Protein AF-A0A1I3VKT0-F1 (afdb_monomer)

pLDDT: mean 90.53, std 12.26, range [38.69, 98.75]

Solvent-accessible surface area (backbone atoms only — not comparable to full-atom values): 8113 Å² total; per-residue (Å²): 111,70,65,60,54,49,53,54,47,47,72,74,35,85,85,67,86,79,84,91,83,82,75,93,74,77,63,53,74,54,73,80,53,75,91,75,41,94,74,45,78,28,79,50,47,39,84,78,35,38,62,51,42,68,70,36,40,53,25,60,45,63,32,63,32,33,37,39,27,46,59,85,50,22,75,85,63,75,28,48,66,68,56,29,49,55,29,39,45,69,52,26,58,91,48,52,66,45,67,21,28,73,90,83,48,42,50,47,65,60,54,52,51,51,53,28,64,78,67,72,48,83,90,78,60,92,88,70,86,71,79,90,125

Organism: NCBI:txid930118

InterPro domains:
  IPR003495 CobW/HypB/UreG, nucleotide-binding domain [PF02492] (4-98)
  IPR004400 Urease accessory protein UreG [PTHR31715] (1-117)
  IPR027417 P-loop containing nucleoside triphosphate hydrolase [G3DSA:3.40.50.300] (1-122)
  IPR027417 P-loop containing nucleoside triphosphate hydrolase [SSF52540] (6-119)

Secondary structure (DSSP, 8-state):
-HHHHHHHHHHH-TT------------TT----TTT-SS-EEEEEGGG-TTHHHH--HHHHH-SEEEEE-GGGTTTTT--HHHHHHHHHHHHTTS-EEE-BTTTTBTHHHHHHHHHHHHTPPP--TT------

Sequence (133 aa):
MNLAAIDDLQRRHPDLELMLVESGGDNLSATFSLELSDLTLYVIDVSAGDKIPRKGGPGITKSDLLIINKIDIAEQVHASLDVMERDSKKMRGERPFVFTNLYDGVGLETIISFILERRMLPERRPGKVAESA

Nearest PDB structures (foldseek):
  4hi0-assembly1_F  TM=9.734E-01  e=1.317E-13  Helicobacter pylori 26695
  5xkt-assembly1_B  TM=9.843E-01  e=6.271E-13  Klebsiella pneumoniae subsp. rhinoscleromatis SB3432
  2wsm-assembly1_B  TM=9.061E-01  e=2.039E-05  Archaeoglobus fulgidus DSM 4304
  2wsm-assembly1_A  TM=8.276E-01  e=4.169E-05  Archaeoglobus fulgidus DSM 4304
  4lps-assembly2_B  TM=8.547E-01  e=1.309E-03  Helicobacter pylori 26695

Mean predicted aligned error: 5.45 Å

Foldseek 3Di:
DLVVVVVVVCVVCVPDQDDDDDDPDDDLQDDDDVVRDPAFEAEDECLVAQCRLQVHHCSLAPHLEYEYEDPVCNVVNVHDPVSNVVSSCVRHVPRYYDYYHVVVCRCVVVVVVSVCVVSVNDDDDPPPPPDPD

Radius of gyration: 16.83 Å; Cα contacts (8 Å, |Δi|>4): 150; chains: 1; bounding box: 39×29×51 Å

Structure (mmCIF, N/CA/C/O backbone):
data_AF-A0A1I3VKT0-F1
#
_entry.id   AF-A0A1I3VKT0-F1
#
loop_
_atom_site.group_PDB
_atom_site.id
_atom_site.type_symbol
_atom_site.label_atom_id
_atom_site.label_alt_id
_atom_site.label_comp_id
_atom_site.label_asym_id
_atom_site.label_entity_id
_atom_site.label_seq_id
_atom_site.pdbx_PDB_ins_code
_atom_site.Cartn_x
_atom_site.Cartn_y
_atom_site.Cartn_z
_atom_site.occupancy
_atom_site.B_iso_or_equiv
_atom_site.auth_seq_id
_atom_site.auth_comp_id
_atom_site.auth_asym_id
_atom_site.auth_atom_id
_atom_site.pdbx_PDB_model_num
ATOM 1 N N . MET A 1 1 ? -24.921 6.649 2.179 1.00 72.12 1 MET A N 1
ATOM 2 C CA . MET A 1 1 ? -24.923 5.212 1.823 1.00 72.12 1 MET A CA 1
ATOM 3 C C . MET A 1 1 ? -23.789 4.477 2.530 1.00 72.12 1 MET A C 1
ATOM 5 O O . MET A 1 1 ? -24.101 3.660 3.377 1.00 72.12 1 MET A O 1
ATOM 9 N N . ASN A 1 2 ? -22.515 4.826 2.295 1.00 83.00 2 ASN A N 1
ATOM 10 C CA . ASN A 1 2 ? -21.382 4.176 2.982 1.00 83.00 2 ASN A CA 1
ATOM 11 C C . ASN A 1 2 ? -21.393 4.393 4.504 1.00 83.00 2 ASN A C 1
ATOM 13 O O . ASN A 1 2 ? -21.282 3.428 5.244 1.00 83.00 2 ASN A O 1
ATOM 17 N N . LEU A 1 3 ? -21.620 5.628 4.967 1.00 86.62 3 LEU A N 1
ATOM 18 C CA . LEU A 1 3 ? -21.675 5.938 6.405 1.00 86.62 3 LEU A CA 1
ATOM 19 C C . LEU A 1 3 ? -22.767 5.148 7.144 1.00 86.62 3 LEU A C 1
ATOM 21 O O . LEU A 1 3 ? -22.509 4.611 8.206 1.00 86.62 3 LEU A O 1
ATOM 25 N N . ALA A 1 4 ? -23.942 4.965 6.534 1.00 90.62 4 ALA A N 1
ATOM 26 C CA . ALA A 1 4 ? -25.007 4.158 7.137 1.00 90.62 4 ALA A CA 1
ATOM 27 C C . ALA A 1 4 ? -24.600 2.680 7.306 1.00 90.62 4 ALA A C 1
ATOM 29 O O . ALA A 1 4 ? -24.909 2.063 8.320 1.00 90.62 4 ALA A O 1
ATOM 30 N N . ALA A 1 5 ? -23.871 2.115 6.337 1.00 90.31 5 ALA A N 1
ATOM 31 C CA . ALA A 1 5 ? -23.356 0.751 6.447 1.00 90.31 5 ALA A CA 1
ATOM 32 C C . ALA A 1 5 ? -22.256 0.626 7.518 1.00 90.31 5 ALA A C 1
ATOM 34 O O . ALA A 1 5 ? -22.175 -0.398 8.198 1.00 90.31 5 ALA A O 1
ATOM 35 N N . ILE A 1 6 ? -21.434 1.669 7.676 1.00 91.44 6 ILE A N 1
ATOM 36 C CA . ILE A 1 6 ? -20.421 1.767 8.734 1.00 91.44 6 ILE A CA 1
ATOM 37 C C . ILE A 1 6 ? -21.096 1.833 10.105 1.00 91.44 6 ILE A C 1
ATOM 39 O O . ILE A 1 6 ? -20.755 1.026 10.968 1.00 91.44 6 ILE A O 1
ATOM 43 N N . ASP A 1 7 ? -22.096 2.699 10.280 1.00 92.75 7 ASP A N 1
ATOM 44 C CA . ASP A 1 7 ? -22.866 2.820 11.525 1.00 92.75 7 ASP A CA 1
ATOM 45 C C . ASP A 1 7 ? -23.523 1.483 11.904 1.00 92.75 7 ASP A C 1
ATOM 47 O O . ASP A 1 7 ? -23.484 1.043 13.056 1.00 92.75 7 ASP A O 1
ATOM 51 N N . ASP A 1 8 ? -24.084 0.777 10.919 1.00 94.69 8 ASP A N 1
ATOM 52 C CA . ASP A 1 8 ? -24.670 -0.544 11.129 1.00 94.69 8 ASP A CA 1
ATOM 53 C C . ASP A 1 8 ? -23.637 -1.605 11.520 1.00 94.69 8 ASP A C 1
ATOM 55 O O . ASP A 1 8 ? -23.956 -2.510 12.295 1.00 94.69 8 ASP A O 1
ATOM 59 N N . LEU A 1 9 ? -22.413 -1.545 10.986 1.00 93.88 9 LEU A N 1
ATOM 60 C CA . LEU A 1 9 ? -21.317 -2.430 11.392 1.00 93.88 9 LEU A CA 1
ATOM 61 C C . LEU A 1 9 ? -20.844 -2.111 12.811 1.00 93.88 9 LEU A C 1
ATOM 63 O O . LEU A 1 9 ? -20.704 -3.033 13.611 1.00 93.88 9 LEU A O 1
ATOM 67 N N . GLN A 1 10 ? -20.666 -0.833 13.142 1.00 94.31 10 GLN A N 1
ATOM 68 C CA . GLN A 1 10 ? -20.272 -0.394 14.482 1.00 94.31 10 GLN A CA 1
ATOM 69 C C . GLN A 1 10 ? -21.295 -0.832 15.533 1.00 94.31 10 GLN A C 1
ATOM 71 O O . GLN A 1 10 ? -20.936 -1.399 16.561 1.00 94.31 10 GLN A O 1
ATOM 76 N N . ARG A 1 11 ? -22.592 -0.675 15.247 1.00 95.69 11 ARG A N 1
ATOM 77 C CA . ARG A 1 11 ? -23.663 -1.123 16.148 1.00 95.69 11 ARG A CA 1
ATOM 78 C C . ARG A 1 11 ? -23.693 -2.642 16.342 1.00 95.69 11 ARG A C 1
ATOM 80 O O . ARG A 1 11 ? -24.063 -3.111 17.415 1.00 95.69 11 ARG A O 1
ATOM 87 N N . ARG A 1 12 ? -23.339 -3.418 15.312 1.00 96.88 12 ARG A N 1
ATOM 88 C CA . ARG A 1 12 ? -23.284 -4.891 15.381 1.00 96.88 12 ARG A CA 1
ATOM 89 C C . ARG A 1 12 ? -22.041 -5.421 16.091 1.00 96.88 12 ARG A C 1
ATOM 91 O O . ARG A 1 12 ? -22.077 -6.549 16.575 1.00 96.88 12 ARG A O 1
ATOM 98 N N . HIS A 1 13 ? -20.971 -4.634 16.147 1.00 96.00 13 HIS A N 1
ATOM 99 C CA . HIS A 1 13 ? -19.683 -5.029 16.708 1.00 96.00 13 HIS A CA 1
ATOM 100 C C . HIS A 1 13 ? -19.186 -3.946 17.683 1.00 96.00 13 HIS A C 1
ATOM 102 O O . HIS A 1 13 ? -18.387 -3.101 17.287 1.00 96.00 13 HIS A O 1
ATOM 108 N N . PRO A 1 14 ? -19.645 -3.958 18.952 1.00 93.81 14 PRO A N 1
ATOM 109 C CA . PRO A 1 14 ? -19.297 -2.925 19.934 1.00 93.81 14 PRO A CA 1
ATOM 110 C C . PRO A 1 14 ? -17.791 -2.785 20.202 1.00 93.81 14 PRO A C 1
ATOM 112 O O . PRO A 1 14 ? -17.329 -1.688 20.495 1.00 93.81 14 PRO A O 1
ATOM 115 N N . ASP A 1 15 ? -17.033 -3.874 20.049 1.00 93.31 15 ASP A N 1
ATOM 116 C CA . ASP A 1 15 ? -15.580 -3.923 20.262 1.00 93.31 15 ASP A CA 1
ATOM 117 C C . ASP A 1 15 ? -14.778 -3.738 18.954 1.00 93.31 15 ASP A C 1
ATOM 119 O O . ASP A 1 15 ? -13.637 -4.185 18.842 1.00 93.31 15 ASP A O 1
ATOM 123 N N . LEU A 1 16 ? -15.380 -3.1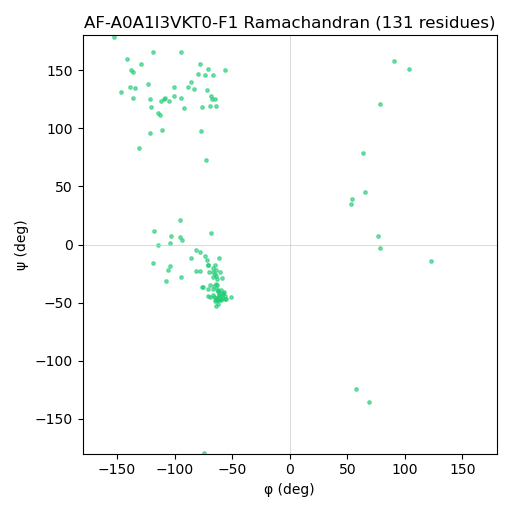51 17.913 1.00 93.50 16 LEU A N 1
ATOM 124 C CA . LEU A 1 16 ? -14.724 -2.950 16.619 1.00 93.50 16 LEU A CA 1
ATOM 125 C C . LEU A 1 16 ? -13.600 -1.907 16.712 1.00 93.50 16 LEU A C 1
ATOM 127 O O . LEU A 1 16 ? -13.850 -0.733 16.967 1.00 93.50 16 LEU A O 1
ATOM 131 N N . GLU A 1 17 ? -12.371 -2.322 16.403 1.00 91.75 17 GLU A N 1
ATOM 132 C CA . GLU A 1 17 ? -11.186 -1.446 16.436 1.00 91.75 17 GLU A CA 1
ATOM 133 C C . GLU A 1 17 ? -10.673 -1.039 15.048 1.00 91.75 17 GLU A C 1
ATOM 135 O O . GLU A 1 17 ? -9.960 -0.048 14.906 1.00 91.75 17 GLU A O 1
ATOM 140 N N . LEU A 1 18 ? -11.011 -1.813 14.013 1.00 92.69 18 LEU A N 1
ATOM 141 C CA . LEU A 1 18 ? -10.577 -1.575 12.640 1.00 92.69 18 LEU A CA 1
ATOM 142 C C . LEU A 1 18 ? -11.665 -2.009 11.662 1.00 92.69 18 LEU A C 1
ATOM 144 O O . LEU A 1 18 ? -12.152 -3.136 11.718 1.00 92.69 18 LEU A O 1
ATOM 148 N N . MET A 1 19 ? -11.984 -1.131 10.715 1.00 92.94 19 MET A N 1
ATOM 149 C CA . MET A 1 19 ? -12.842 -1.438 9.578 1.00 92.94 19 MET A CA 1
ATOM 150 C C . MET A 1 19 ? -12.072 -1.185 8.287 1.00 92.94 19 MET A C 1
ATOM 152 O O . MET A 1 19 ? -11.545 -0.094 8.076 1.00 92.94 19 MET A O 1
ATOM 156 N N . LEU A 1 20 ? -12.006 -2.194 7.421 1.00 93.56 20 LEU A N 1
ATOM 157 C CA . LEU A 1 20 ? -11.426 -2.052 6.090 1.00 93.56 20 LEU A CA 1
ATOM 158 C C . LEU A 1 20 ? -12.543 -1.746 5.095 1.00 93.56 20 LEU A C 1
ATOM 160 O O . LEU A 1 20 ? -13.524 -2.483 5.012 1.00 93.56 20 LEU A O 1
ATOM 164 N N . VAL A 1 21 ? -12.378 -0.658 4.347 1.00 92.19 21 VAL A N 1
ATOM 165 C CA . VAL A 1 21 ? -13.297 -0.255 3.282 1.00 92.19 21 VAL A CA 1
ATOM 166 C C . VAL A 1 21 ? -12.554 -0.359 1.959 1.00 92.19 21 VAL A C 1
ATOM 168 O O . VAL A 1 21 ? -11.609 0.387 1.705 1.00 92.19 21 VAL A O 1
ATOM 171 N N . GLU A 1 22 ? -12.978 -1.292 1.118 1.00 91.81 22 GLU A N 1
ATOM 172 C CA . GLU A 1 22 ? -12.441 -1.453 -0.230 1.00 91.81 22 GLU A CA 1
ATOM 173 C C . GLU A 1 22 ? -13.221 -0.566 -1.209 1.00 91.81 22 GLU A C 1
ATOM 175 O O . GLU A 1 22 ? -14.451 -0.491 -1.158 1.00 91.81 22 GLU A O 1
ATOM 180 N N . SER A 1 23 ? -12.516 0.134 -2.101 1.00 88.25 23 SER A N 1
ATOM 181 C CA . SER A 1 23 ? -13.172 0.834 -3.207 1.00 88.25 23 SER A CA 1
ATOM 182 C C . SER A 1 23 ? -13.551 -0.171 -4.297 1.00 88.25 23 SER A C 1
ATOM 184 O O . SER A 1 23 ? -12.912 -1.204 -4.446 1.00 88.25 23 SER A O 1
ATOM 186 N N . GLY A 1 24 ? -14.555 0.133 -5.122 1.00 84.31 24 GLY A N 1
ATOM 187 C CA . GLY A 1 24 ? -14.982 -0.764 -6.209 1.00 84.31 24 GLY A CA 1
ATOM 188 C C . GLY A 1 24 ? -13.982 -0.935 -7.366 1.00 84.31 24 GLY A C 1
ATOM 189 O O . GLY A 1 24 ? -14.357 -1.483 -8.398 1.00 84.31 24 GLY A O 1
ATOM 190 N N . GLY A 1 25 ? -12.745 -0.445 -7.222 1.00 75.12 25 GLY A N 1
ATOM 191 C CA . GLY A 1 25 ? -11.768 -0.305 -8.299 1.00 75.12 25 GLY A CA 1
ATOM 192 C C . GLY A 1 25 ? -12.063 0.920 -9.168 1.00 75.12 25 GLY A C 1
ATOM 193 O O . GLY A 1 25 ? -13.140 1.052 -9.740 1.00 75.12 25 GLY A O 1
ATOM 194 N N . ASP A 1 26 ? -11.109 1.844 -9.259 1.00 68.69 26 ASP A N 1
ATOM 195 C CA . ASP A 1 26 ? -11.248 3.065 -10.055 1.00 68.69 26 ASP A CA 1
ATOM 196 C C . ASP A 1 26 ? -9.858 3.548 -10.514 1.00 68.69 26 ASP A C 1
ATOM 198 O O . ASP A 1 26 ? -8.829 2.927 -10.242 1.00 68.69 26 ASP A O 1
ATOM 202 N N . ASN A 1 27 ? -9.815 4.632 -11.277 1.00 73.75 27 ASN A N 1
ATOM 203 C CA . ASN A 1 27 ? -8.611 5.199 -11.852 1.00 73.75 27 ASN A CA 1
ATOM 204 C C . ASN A 1 27 ? -7.743 5.940 -10.807 1.00 73.75 27 ASN A C 1
ATOM 206 O O . ASN A 1 27 ? -8.065 6.046 -9.624 1.00 73.75 27 ASN A O 1
ATOM 210 N N . LEU A 1 28 ? -6.625 6.508 -11.267 1.00 72.31 28 LEU A N 1
ATOM 211 C CA . LEU A 1 28 ? -5.618 7.186 -10.434 1.00 72.31 28 LEU A CA 1
ATOM 212 C C . LEU A 1 28 ? -6.127 8.416 -9.658 1.00 72.31 28 LEU A C 1
ATOM 214 O O . LEU A 1 28 ? -5.423 8.926 -8.782 1.00 72.31 28 LEU A O 1
ATOM 218 N N . SER A 1 29 ? -7.327 8.910 -9.977 1.00 72.38 29 SER A N 1
ATOM 219 C CA . SER A 1 29 ? -7.978 10.020 -9.274 1.00 72.38 29 SER A CA 1
ATOM 220 C C . SER A 1 29 ? -8.776 9.603 -8.040 1.00 72.38 29 SER A C 1
ATOM 222 O O . SER A 1 29 ? -9.134 10.471 -7.246 1.00 72.38 29 SER A O 1
ATOM 224 N N . ALA A 1 30 ? -9.012 8.305 -7.847 1.00 76.25 30 ALA A N 1
ATOM 225 C CA . ALA A 1 30 ? -9.860 7.817 -6.775 1.00 76.25 30 ALA A CA 1
ATOM 226 C C . ALA A 1 30 ? -9.242 8.054 -5.392 1.00 76.25 30 ALA A C 1
ATOM 228 O O . ALA A 1 30 ? -8.122 7.628 -5.098 1.00 76.25 30 ALA A O 1
ATOM 229 N N . THR A 1 31 ? -10.005 8.718 -4.528 1.00 80.00 31 THR A N 1
ATOM 230 C CA . THR A 1 31 ? -9.666 8.966 -3.125 1.00 80.00 31 THR A CA 1
ATOM 231 C C . THR A 1 31 ? -10.877 8.762 -2.245 1.00 80.00 31 THR A C 1
ATOM 233 O O . THR A 1 31 ? -11.997 9.075 -2.648 1.00 80.00 31 THR A O 1
ATOM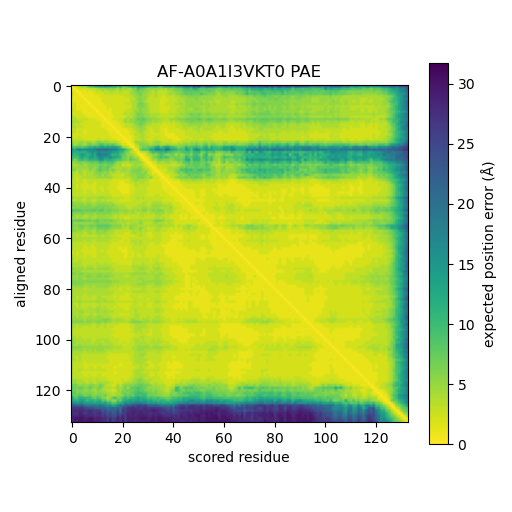 236 N N . PHE A 1 32 ? -10.640 8.346 -1.008 1.00 82.75 32 PHE A N 1
ATOM 237 C CA . PHE A 1 32 ? -11.654 8.408 0.032 1.00 82.75 32 PHE A CA 1
ATOM 238 C C . PHE A 1 32 ? -11.766 9.825 0.606 1.00 82.75 32 PHE A C 1
ATOM 240 O O . PHE A 1 32 ? -10.781 10.564 0.675 1.00 82.75 32 PHE A O 1
ATOM 247 N N . SER A 1 33 ? -12.984 10.206 0.997 1.00 82.19 33 SER A N 1
ATOM 248 C CA . SER A 1 33 ? -13.211 11.416 1.793 1.00 82.19 33 SER A CA 1
ATOM 249 C C . SER A 1 33 ? -12.585 11.242 3.176 1.00 82.19 33 SER A C 1
ATOM 251 O O . SER A 1 33 ? -12.637 10.150 3.741 1.00 82.19 33 SER A O 1
ATOM 253 N N . LEU A 1 34 ? -12.070 12.330 3.751 1.00 78.69 34 LEU A N 1
ATOM 254 C CA . LEU A 1 34 ? -11.598 12.348 5.140 1.00 78.69 34 LEU A CA 1
ATOM 255 C C . LEU A 1 34 ? -12.716 12.027 6.142 1.00 78.69 34 LEU A C 1
ATOM 257 O O . LEU A 1 34 ? -12.434 11.554 7.231 1.00 78.69 34 LEU A O 1
ATOM 261 N N . GLU A 1 35 ? -13.979 12.242 5.766 1.00 82.38 35 GLU A N 1
ATOM 262 C CA . GLU A 1 35 ? -15.131 11.839 6.585 1.00 82.38 35 GLU A CA 1
ATOM 263 C C . GLU A 1 35 ? -15.342 10.319 6.619 1.00 82.38 35 GLU A C 1
ATOM 265 O O . GLU A 1 35 ? -16.079 9.820 7.462 1.00 82.38 35 GLU A O 1
ATOM 270 N N . LEU A 1 36 ? -14.745 9.582 5.677 1.00 85.25 36 LEU A N 1
ATOM 271 C CA . LEU A 1 36 ? -14.963 8.148 5.501 1.00 85.25 36 LEU A CA 1
ATOM 272 C C . LEU A 1 36 ? -13.766 7.306 5.949 1.00 85.25 36 LEU A C 1
ATOM 274 O O . LEU A 1 36 ? -13.950 6.166 6.365 1.00 85.25 36 LEU A O 1
ATOM 278 N N . SER A 1 37 ? -12.547 7.828 5.826 1.00 89.62 37 SER A N 1
ATOM 279 C CA . SER A 1 37 ? -11.334 7.063 6.106 1.00 89.62 37 SER A CA 1
ATOM 280 C C . SER A 1 37 ? -10.331 7.876 6.903 1.00 89.62 37 SER A C 1
ATOM 282 O O . SER A 1 37 ? -9.871 8.921 6.438 1.00 89.62 37 SER A O 1
ATOM 284 N N . ASP A 1 38 ? -9.890 7.329 8.031 1.00 91.94 38 ASP A N 1
ATOM 285 C CA . ASP A 1 38 ? -8.773 7.911 8.760 1.00 91.94 38 ASP A CA 1
ATOM 286 C C . ASP A 1 38 ? -7.431 7.606 8.081 1.00 91.94 38 ASP A C 1
ATOM 288 O O . ASP A 1 38 ? -6.507 8.419 8.154 1.00 91.94 38 ASP A O 1
ATOM 292 N N . LEU A 1 39 ? -7.284 6.401 7.505 1.00 94.06 39 LEU A N 1
ATOM 293 C CA . LEU A 1 39 ? -6.075 5.905 6.831 1.00 94.06 39 LEU A CA 1
ATOM 294 C C . LEU A 1 39 ? -6.396 5.497 5.403 1.00 94.06 39 LEU A C 1
ATOM 296 O O . LEU A 1 39 ? -7.371 4.787 5.169 1.00 94.06 39 LEU A O 1
ATOM 300 N N . THR A 1 40 ? -5.517 5.850 4.474 1.00 94.75 40 THR A N 1
ATOM 301 C CA . THR A 1 40 ? -5.664 5.494 3.064 1.00 94.75 40 THR A CA 1
ATOM 302 C C . THR A 1 40 ? -4.479 4.674 2.567 1.00 94.75 40 THR A C 1
ATOM 304 O O . THR A 1 40 ? -3.334 5.128 2.546 1.00 94.75 40 THR A O 1
ATOM 307 N N . LEU A 1 41 ? -4.767 3.446 2.136 1.00 95.81 41 LEU A N 1
ATOM 308 C CA . LEU A 1 41 ? -3.822 2.573 1.449 1.00 95.81 41 LEU A CA 1
ATOM 309 C C . LEU A 1 41 ? -4.207 2.561 -0.028 1.00 95.81 41 LEU A C 1
ATOM 311 O O . LEU A 1 41 ? -5.350 2.259 -0.366 1.00 95.81 41 LEU A O 1
ATOM 315 N N . TYR A 1 42 ? -3.272 2.914 -0.905 1.00 95.75 42 TYR A N 1
ATOM 316 C CA . TYR A 1 42 ? -3.499 2.901 -2.347 1.00 95.75 42 TYR A CA 1
ATOM 317 C C . TYR A 1 42 ? -2.705 1.766 -2.973 1.00 95.75 42 TYR A C 1
ATOM 319 O O . TYR A 1 42 ? -1.497 1.683 -2.765 1.00 95.75 42 TYR A O 1
ATOM 327 N N . VAL A 1 43 ? -3.375 0.890 -3.717 1.00 96.56 43 VAL A N 1
ATOM 328 C CA . VAL A 1 43 ? -2.765 -0.311 -4.293 1.00 96.56 43 VAL A CA 1
ATOM 329 C C . VAL A 1 43 ? -2.707 -0.159 -5.806 1.00 96.56 43 VAL A C 1
ATOM 331 O O . VAL A 1 43 ? -3.726 0.053 -6.456 1.00 96.56 43 VAL A O 1
ATOM 334 N N . ILE A 1 44 ? -1.506 -0.278 -6.360 1.00 96.25 44 ILE A N 1
ATOM 335 C CA . ILE A 1 44 ? -1.269 -0.478 -7.790 1.00 96.25 44 ILE A CA 1
ATOM 336 C C . ILE A 1 44 ? -0.547 -1.809 -7.976 1.00 96.25 44 ILE A C 1
ATOM 338 O O . ILE A 1 44 ? 0.003 -2.364 -7.023 1.00 96.25 44 ILE A O 1
ATOM 342 N N . ASP A 1 45 ? -0.502 -2.310 -9.203 1.00 96.75 45 ASP A N 1
ATOM 343 C CA . ASP A 1 45 ? 0.256 -3.513 -9.518 1.00 96.75 45 ASP A CA 1
ATOM 344 C C . ASP A 1 45 ? 1.179 -3.318 -10.724 1.00 96.75 45 ASP A C 1
ATOM 346 O O . ASP A 1 45 ? 0.952 -2.453 -11.575 1.00 96.75 45 ASP A O 1
ATOM 350 N N . VAL A 1 46 ? 2.241 -4.120 -10.778 1.00 97.88 46 VAL A N 1
ATOM 351 C CA . VAL A 1 46 ? 3.281 -4.025 -11.810 1.00 97.88 46 VAL A CA 1
ATOM 352 C C . VAL A 1 46 ? 2.743 -4.323 -13.217 1.00 97.88 46 VAL A C 1
ATOM 354 O O . VAL A 1 46 ? 3.241 -3.744 -14.184 1.00 97.88 46 VAL A O 1
ATOM 357 N N . SER A 1 47 ? 1.678 -5.124 -13.367 1.00 96.69 47 SER A N 1
ATOM 358 C CA . SER A 1 47 ? 1.086 -5.421 -14.686 1.00 96.69 47 SER A CA 1
ATOM 359 C C . SER A 1 47 ? 0.439 -4.205 -15.351 1.00 96.69 47 SER A C 1
ATOM 361 O O . SER A 1 47 ? 0.314 -4.164 -16.573 1.00 96.69 47 SER A O 1
ATOM 363 N N . ALA A 1 48 ? 0.098 -3.169 -14.577 1.00 94.00 48 ALA A N 1
ATOM 364 C CA . ALA A 1 48 ? -0.379 -1.898 -15.117 1.00 94.00 48 ALA A CA 1
ATOM 365 C C . ALA A 1 48 ? 0.743 -1.056 -15.774 1.00 94.00 48 ALA A C 1
ATOM 367 O O . ALA A 1 48 ? 0.460 -0.064 -16.461 1.00 94.00 48 ALA A O 1
ATOM 368 N N . GLY A 1 49 ? 2.007 -1.460 -15.596 1.00 94.88 49 GLY A N 1
ATOM 369 C CA . GLY A 1 49 ? 3.199 -0.897 -16.225 1.00 94.88 49 GLY A CA 1
ATOM 370 C C . GLY A 1 49 ? 4.041 -0.004 -15.307 1.00 94.88 49 GLY A C 1
ATOM 371 O O . GLY A 1 49 ? 3.540 0.700 -14.429 1.00 94.88 49 GLY A O 1
ATOM 372 N N . ASP A 1 50 ? 5.346 0.047 -15.576 1.00 94.69 50 ASP A N 1
ATOM 373 C CA . ASP A 1 50 ? 6.334 0.778 -14.766 1.00 94.69 50 ASP A CA 1
ATOM 374 C C . ASP A 1 50 ? 6.156 2.309 -14.750 1.00 94.69 50 ASP A C 1
ATOM 376 O O . ASP A 1 50 ? 6.647 3.006 -13.863 1.00 94.69 50 ASP A O 1
ATOM 380 N N . LYS A 1 51 ? 5.403 2.849 -15.711 1.00 94.69 51 LYS A N 1
ATOM 381 C CA . LYS A 1 51 ? 5.055 4.271 -15.809 1.00 94.69 51 LYS A CA 1
ATOM 382 C C . LYS A 1 51 ? 3.879 4.690 -14.925 1.00 94.69 51 LYS A C 1
ATOM 384 O O . LYS A 1 51 ? 3.536 5.872 -14.928 1.00 94.69 51 LYS A O 1
ATOM 389 N N . ILE A 1 52 ? 3.213 3.773 -14.222 1.00 95.06 52 ILE A N 1
ATOM 390 C CA . ILE A 1 52 ? 2.063 4.129 -13.379 1.00 95.06 52 ILE A CA 1
ATOM 391 C C . ILE A 1 52 ? 2.442 5.132 -12.278 1.00 95.06 52 ILE A C 1
ATOM 393 O O . ILE A 1 52 ? 1.777 6.168 -12.216 1.00 95.06 52 ILE A O 1
ATOM 397 N N . PRO A 1 53 ? 3.527 4.946 -11.497 1.00 95.94 53 PRO A N 1
ATOM 398 C CA . PRO A 1 53 ? 3.941 5.914 -10.481 1.00 95.94 53 PRO A CA 1
ATOM 399 C C . PRO A 1 53 ? 4.064 7.353 -10.997 1.00 95.94 53 PRO A C 1
ATOM 401 O O . PRO A 1 53 ? 3.524 8.277 -10.393 1.00 95.94 53 PRO A O 1
ATOM 404 N N . ARG A 1 54 ? 4.683 7.567 -12.167 1.00 95.88 54 ARG A N 1
ATOM 405 C CA . ARG A 1 54 ? 4.855 8.922 -12.726 1.00 95.88 54 ARG A CA 1
ATOM 406 C C . ARG A 1 54 ? 3.571 9.572 -13.242 1.00 95.88 54 ARG A C 1
ATOM 408 O O . ARG A 1 54 ? 3.571 10.785 -13.435 1.00 95.88 54 ARG A O 1
ATOM 415 N N . LYS A 1 55 ? 2.497 8.808 -13.491 1.00 93.88 55 LYS A N 1
ATOM 416 C CA . LYS A 1 55 ? 1.190 9.393 -13.848 1.00 93.88 55 LYS A CA 1
ATOM 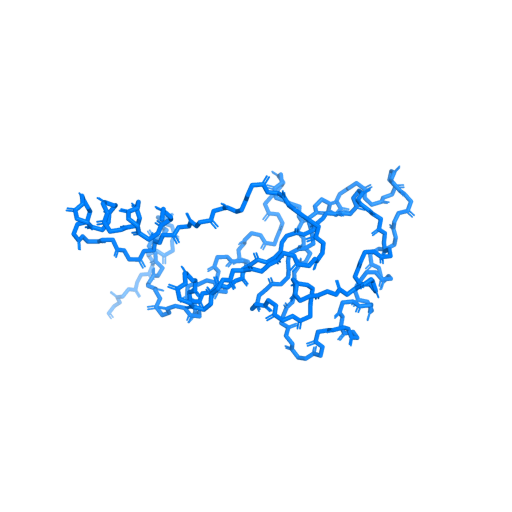417 C C . LYS A 1 55 ? 0.598 10.184 -12.678 1.00 93.88 55 LYS A C 1
ATOM 419 O O . LYS A 1 55 ? -0.196 11.092 -12.904 1.00 93.88 55 LYS A O 1
ATOM 424 N N . GLY A 1 56 ? 1.009 9.871 -11.449 1.00 89.19 56 GLY A N 1
ATOM 425 C CA . GLY A 1 56 ? 0.578 10.577 -10.254 1.00 89.19 56 GLY A CA 1
ATOM 426 C C . GLY A 1 56 ? -0.890 10.336 -9.936 1.00 89.19 56 GLY A C 1
ATOM 427 O O . GLY A 1 56 ? -1.369 9.207 -9.964 1.00 89.19 56 GLY A O 1
ATOM 428 N N . GLY A 1 57 ? -1.591 11.413 -9.599 1.00 90.88 57 GLY A N 1
ATOM 429 C CA . GLY A 1 57 ? -2.925 11.340 -9.020 1.00 90.88 57 GLY A CA 1
ATOM 430 C C . GLY A 1 57 ? -2.882 11.285 -7.490 1.00 90.88 57 GLY A C 1
ATOM 431 O O . GLY A 1 57 ? -1.850 10.965 -6.888 1.00 90.88 57 GLY A O 1
ATOM 432 N N . PRO A 1 58 ? -3.978 11.671 -6.830 1.00 91.25 58 PRO A N 1
ATOM 433 C CA . PRO A 1 58 ? -4.040 11.761 -5.380 1.00 91.25 58 PRO A CA 1
ATOM 434 C C . PRO A 1 58 ? -3.837 10.407 -4.685 1.00 91.25 58 PRO A C 1
ATOM 436 O O . PRO A 1 58 ? -3.227 10.389 -3.622 1.00 91.25 58 PRO A O 1
ATOM 439 N N . GLY A 1 59 ? -4.217 9.280 -5.298 1.00 92.12 59 GLY A N 1
ATOM 440 C CA . GLY A 1 59 ? -3.886 7.956 -4.761 1.00 92.12 59 GLY A CA 1
ATOM 441 C C . GLY A 1 59 ? -2.374 7.733 -4.647 1.00 92.12 59 GLY A C 1
ATOM 442 O O . GLY A 1 59 ? -1.870 7.362 -3.595 1.00 92.12 59 GLY A O 1
ATOM 443 N N . ILE A 1 60 ? -1.616 8.066 -5.696 1.00 94.81 60 ILE A N 1
ATOM 444 C CA . ILE A 1 60 ? -0.154 7.899 -5.709 1.00 94.81 60 ILE A CA 1
ATOM 445 C C . ILE A 1 60 ? 0.554 8.959 -4.870 1.00 94.81 60 ILE A C 1
ATOM 447 O O . ILE A 1 60 ? 1.563 8.655 -4.251 1.00 94.81 60 ILE A O 1
ATOM 451 N N . THR A 1 61 ? 0.068 10.197 -4.855 1.00 95.12 61 THR A N 1
ATOM 452 C CA . THR A 1 61 ? 0.787 11.337 -4.253 1.00 95.12 61 THR A CA 1
ATOM 453 C C . THR A 1 61 ? 0.388 11.634 -2.810 1.00 95.12 61 THR A C 1
ATOM 455 O O . THR A 1 61 ? 1.194 12.180 -2.059 1.00 95.12 61 THR A O 1
ATOM 458 N N . LYS A 1 62 ? -0.847 11.306 -2.409 1.00 93.50 62 LYS A N 1
ATOM 459 C CA . LYS A 1 62 ? -1.423 11.731 -1.123 1.00 93.50 62 LYS A CA 1
ATOM 460 C C . LYS A 1 62 ? -1.804 10.589 -0.190 1.00 93.50 62 LYS A C 1
ATOM 462 O O . LYS A 1 62 ? -1.972 10.876 0.992 1.00 93.50 62 LYS A O 1
ATOM 467 N N . SER A 1 63 ? -1.917 9.346 -0.670 1.00 94.44 63 SER A N 1
ATOM 468 C CA . SER A 1 63 ? -2.221 8.218 0.2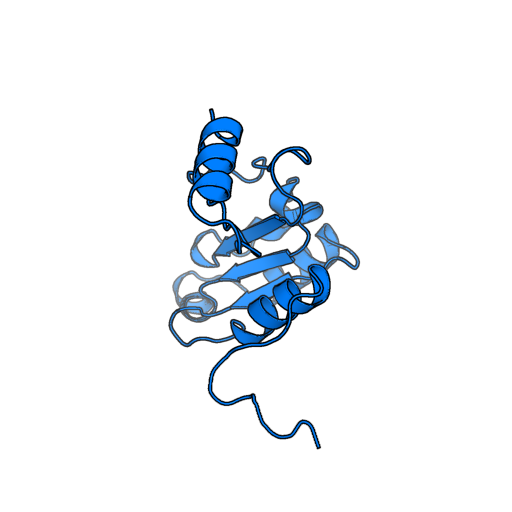18 1.00 94.44 63 SER A CA 1
ATOM 469 C C . SER A 1 63 ? -1.200 8.098 1.347 1.00 94.44 63 SER A C 1
ATOM 471 O O . SER A 1 63 ? -0.020 8.437 1.179 1.00 94.44 63 SER A O 1
ATOM 473 N N . ASP A 1 64 ? -1.633 7.578 2.491 1.00 96.19 64 ASP A N 1
ATOM 474 C CA . ASP A 1 64 ? -0.746 7.354 3.631 1.00 96.19 64 ASP A CA 1
ATOM 475 C C . ASP A 1 64 ? 0.294 6.275 3.319 1.00 96.19 64 ASP A C 1
ATOM 477 O O . ASP A 1 64 ? 1.466 6.447 3.644 1.00 96.19 64 ASP A O 1
ATOM 481 N N . LEU A 1 65 ? -0.108 5.227 2.593 1.00 97.75 65 LEU A N 1
ATOM 482 C CA . LEU A 1 65 ? 0.783 4.199 2.057 1.00 97.75 65 LEU A CA 1
ATOM 483 C C . LEU A 1 65 ? 0.433 3.893 0.596 1.00 97.75 65 LEU A C 1
ATOM 485 O O . LEU A 1 65 ? -0.738 3.733 0.244 1.00 97.75 65 LEU A O 1
ATOM 489 N N . LEU A 1 66 ? 1.450 3.806 -0.262 1.00 97.94 66 LEU A N 1
ATOM 490 C CA . LEU A 1 66 ? 1.330 3.235 -1.606 1.00 97.94 66 LEU A CA 1
ATOM 491 C C . LEU A 1 66 ? 1.871 1.804 -1.592 1.00 97.94 66 LEU A C 1
ATOM 493 O O . LEU A 1 66 ? 3.001 1.569 -1.174 1.00 97.94 66 LEU A O 1
ATOM 497 N N . ILE A 1 67 ? 1.082 0.864 -2.087 1.00 98.50 67 ILE A N 1
ATOM 498 C CA . ILE A 1 67 ? 1.458 -0.535 -2.259 1.00 98.50 67 ILE A CA 1
ATOM 499 C C . ILE A 1 67 ? 1.626 -0.789 -3.754 1.00 98.50 67 ILE A C 1
ATOM 501 O O . ILE A 1 67 ? 0.717 -0.519 -4.538 1.00 98.50 67 ILE A O 1
ATOM 505 N N . ILE A 1 68 ? 2.787 -1.310 -4.139 1.00 98.38 68 ILE A N 1
ATOM 506 C CA . ILE A 1 68 ? 3.097 -1.723 -5.508 1.00 98.38 68 ILE A CA 1
ATOM 507 C C . ILE A 1 68 ? 3.197 -3.247 -5.506 1.00 98.38 68 ILE A C 1
ATOM 509 O O . ILE A 1 68 ? 4.200 -3.808 -5.066 1.00 98.38 68 ILE A O 1
ATOM 513 N N . ASN A 1 69 ? 2.121 -3.913 -5.914 1.00 98.56 69 ASN A N 1
ATOM 514 C CA . ASN A 1 69 ? 1.966 -5.363 -5.817 1.00 98.56 69 ASN A CA 1
ATOM 515 C C . ASN A 1 69 ? 2.369 -6.097 -7.105 1.00 98.56 69 ASN A C 1
ATOM 517 O O . ASN A 1 69 ? 2.445 -5.501 -8.180 1.00 98.56 69 ASN A O 1
ATOM 521 N N . LYS A 1 70 ? 2.543 -7.415 -6.989 1.00 98.31 70 LYS A N 1
ATOM 522 C CA . LYS A 1 70 ? 2.899 -8.347 -8.063 1.00 98.31 70 LYS A CA 1
ATOM 523 C C . LYS A 1 70 ? 4.299 -8.088 -8.631 1.00 98.31 70 LYS A C 1
ATOM 525 O O . LYS A 1 70 ? 4.489 -8.023 -9.842 1.00 98.31 70 LYS A O 1
ATOM 530 N N . ILE A 1 71 ? 5.292 -7.872 -7.767 1.00 98.44 71 ILE A N 1
ATOM 531 C CA . ILE A 1 71 ? 6.681 -7.662 -8.221 1.00 98.44 71 ILE A CA 1
ATOM 532 C C . ILE A 1 71 ? 7.292 -8.878 -8.927 1.00 98.44 71 ILE A C 1
ATOM 534 O O . ILE A 1 71 ? 8.220 -8.726 -9.713 1.00 98.44 71 ILE A O 1
ATOM 538 N N . ASP A 1 72 ? 6.753 -10.065 -8.672 1.00 98.12 72 ASP A N 1
ATOM 539 C CA . ASP A 1 72 ? 7.154 -11.345 -9.252 1.00 98.12 72 ASP A CA 1
ATOM 540 C C . ASP A 1 72 ? 6.921 -11.437 -10.765 1.00 98.12 72 ASP A C 1
ATOM 542 O O . ASP A 1 72 ? 7.643 -12.164 -11.445 1.00 98.12 72 ASP A O 1
ATOM 546 N N . ILE A 1 73 ? 5.969 -10.667 -11.305 1.00 97.88 73 ILE A N 1
ATOM 547 C CA . ILE A 1 73 ? 5.656 -10.670 -12.742 1.00 97.88 73 ILE A CA 1
ATOM 548 C C . ILE A 1 73 ? 6.369 -9.565 -13.539 1.00 97.88 73 ILE A C 1
ATOM 550 O O . ILE A 1 73 ? 6.051 -9.353 -14.711 1.00 97.88 73 ILE A O 1
ATOM 554 N N . ALA A 1 74 ? 7.286 -8.812 -12.917 1.00 98.00 74 ALA A N 1
ATOM 555 C CA . ALA A 1 74 ? 7.906 -7.634 -13.529 1.00 98.00 74 ALA A CA 1
ATOM 556 C C . ALA A 1 74 ? 8.619 -7.945 -14.856 1.00 98.00 74 ALA A C 1
ATOM 558 O O . ALA A 1 74 ? 8.479 -7.194 -15.823 1.00 98.00 74 ALA A O 1
ATOM 559 N N . GLU A 1 75 ? 9.327 -9.074 -14.929 1.00 97.00 75 GLU A N 1
ATOM 560 C CA . GLU A 1 75 ? 10.041 -9.503 -16.136 1.00 97.00 75 GLU A CA 1
ATOM 561 C C . GLU A 1 75 ? 9.071 -9.844 -17.278 1.00 97.00 75 GLU A C 1
ATOM 563 O O . GLU A 1 75 ? 9.257 -9.409 -18.415 1.00 97.00 75 GLU A O 1
ATOM 568 N N . GLN A 1 76 ? 7.990 -10.554 -16.955 1.00 97.69 76 GLN A N 1
ATOM 569 C CA . GLN A 1 76 ? 6.977 -11.051 -17.885 1.00 97.69 76 GLN A CA 1
ATOM 570 C C . GLN A 1 76 ? 6.179 -9.913 -18.530 1.00 97.69 76 GLN A C 1
ATOM 572 O O . GLN A 1 76 ? 5.692 -10.063 -19.649 1.00 97.69 76 GLN A O 1
ATOM 577 N N . VAL A 1 77 ? 6.046 -8.778 -17.839 1.00 97.62 77 VAL A N 1
ATOM 578 C CA . VAL A 1 77 ? 5.365 -7.577 -18.354 1.00 97.62 77 VAL A CA 1
ATOM 579 C C . VAL A 1 77 ? 6.335 -6.479 -18.799 1.00 97.62 77 VAL A C 1
ATOM 581 O O . VAL A 1 77 ? 5.897 -5.377 -19.130 1.00 97.62 77 VAL A O 1
ATOM 584 N N . HIS A 1 78 ? 7.641 -6.767 -18.825 1.00 97.12 78 HIS A N 1
ATOM 585 C CA . HIS A 1 78 ? 8.702 -5.829 -19.202 1.00 97.12 78 HIS A CA 1
ATOM 586 C C . HIS A 1 78 ? 8.675 -4.510 -18.408 1.00 97.12 78 HIS A C 1
ATOM 588 O O . HIS A 1 78 ? 8.906 -3.433 -18.961 1.00 97.12 78 HIS A O 1
ATOM 594 N N . ALA A 1 79 ? 8.386 -4.589 -17.109 1.00 97.81 79 ALA A N 1
ATOM 595 C CA . ALA A 1 79 ? 8.375 -3.449 -16.201 1.00 97.81 79 ALA A CA 1
ATOM 596 C C . ALA A 1 79 ? 9.665 -3.392 -15.372 1.00 97.81 79 ALA A C 1
ATOM 598 O O . ALA A 1 79 ? 10.110 -4.393 -14.815 1.00 97.81 79 ALA A O 1
ATOM 599 N N . SER A 1 80 ? 10.251 -2.200 -15.238 1.00 98.19 80 SER A N 1
ATOM 600 C CA . SER A 1 80 ? 11.412 -1.981 -14.370 1.00 98.19 80 SER A CA 1
ATOM 601 C C . SER A 1 80 ? 10.989 -1.540 -12.966 1.00 98.19 80 SER A C 1
ATOM 603 O O . SER A 1 80 ? 10.426 -0.456 -12.784 1.00 98.19 80 SER A O 1
ATOM 605 N N . LEU A 1 81 ? 11.320 -2.350 -11.954 1.00 98.25 81 LEU A N 1
ATOM 606 C CA . LEU A 1 81 ? 11.097 -1.995 -10.547 1.00 98.25 81 LEU A CA 1
ATOM 607 C C . LEU A 1 81 ? 11.913 -0.759 -10.13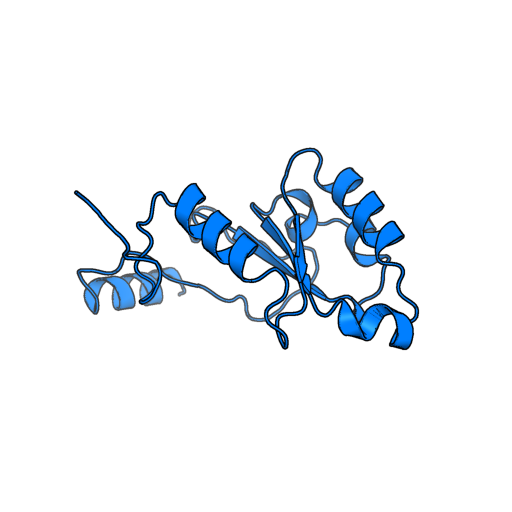2 1.00 98.25 81 LEU A C 1
ATOM 609 O O . LEU A 1 81 ? 11.390 0.089 -9.413 1.00 98.25 81 LEU A O 1
ATOM 613 N N . ASP A 1 82 ? 13.127 -0.582 -10.661 1.00 98.44 82 ASP A N 1
ATOM 614 C CA . ASP A 1 82 ? 13.962 0.603 -10.404 1.00 98.44 82 ASP A CA 1
ATOM 615 C C . ASP A 1 82 ? 13.297 1.894 -10.903 1.00 98.44 82 ASP A C 1
ATOM 617 O O . ASP A 1 82 ? 13.321 2.937 -10.240 1.00 98.44 82 ASP A O 1
ATOM 621 N N . VAL A 1 83 ? 12.657 1.835 -12.078 1.00 98.19 83 VAL A N 1
ATOM 622 C CA . VAL A 1 83 ? 11.890 2.963 -12.622 1.00 98.19 83 VAL A CA 1
ATOM 623 C C . VAL A 1 83 ? 10.707 3.284 -11.714 1.00 98.19 83 VAL A C 1
ATOM 625 O O . VAL A 1 83 ? 10.507 4.455 -11.373 1.00 98.19 83 VAL A O 1
ATOM 628 N N . MET A 1 84 ? 9.961 2.261 -11.287 1.00 98.38 84 MET A N 1
ATOM 629 C CA . MET A 1 84 ? 8.831 2.433 -10.373 1.00 98.38 84 MET A CA 1
ATOM 630 C C . MET A 1 84 ? 9.269 3.008 -9.026 1.00 98.38 84 MET A C 1
ATOM 632 O O . MET A 1 84 ? 8.589 3.890 -8.500 1.00 98.38 84 MET A O 1
ATOM 636 N N . GLU A 1 85 ? 10.403 2.563 -8.483 1.00 98.38 85 GLU A N 1
ATOM 637 C CA . GLU A 1 85 ? 10.949 3.045 -7.215 1.00 98.38 85 GLU A CA 1
ATOM 638 C C . GLU A 1 85 ? 11.319 4.528 -7.308 1.00 98.38 85 GLU A C 1
ATOM 640 O O . GLU A 1 85 ? 10.848 5.351 -6.516 1.00 98.38 85 GLU A O 1
ATOM 645 N N . ARG A 1 86 ? 12.125 4.889 -8.314 1.00 98.38 86 ARG A N 1
ATOM 646 C CA . ARG A 1 86 ? 12.567 6.267 -8.553 1.00 98.38 86 ARG A CA 1
ATOM 647 C C . ARG A 1 86 ? 11.381 7.211 -8.703 1.00 98.38 86 ARG A C 1
ATOM 649 O O . ARG A 1 86 ? 11.365 8.302 -8.132 1.00 98.38 86 ARG A O 1
ATOM 656 N N . ASP A 1 87 ? 10.396 6.811 -9.497 1.00 98.19 87 ASP A N 1
ATOM 657 C CA . ASP A 1 87 ? 9.226 7.638 -9.752 1.00 98.19 87 ASP A CA 1
ATOM 658 C C . ASP A 1 87 ? 8.3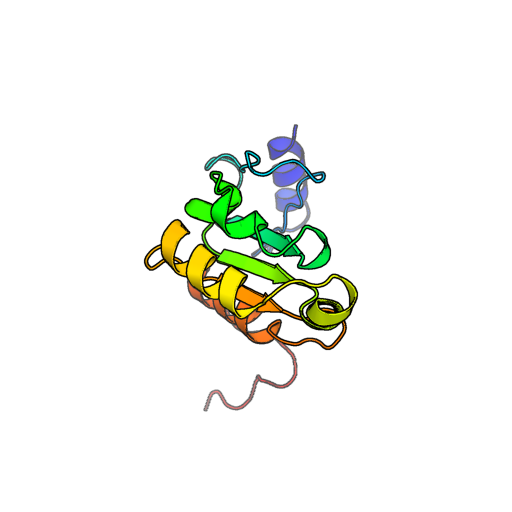17 7.737 -8.525 1.00 98.19 87 ASP A C 1
ATOM 660 O O . ASP A 1 87 ? 7.799 8.816 -8.249 1.00 98.19 87 ASP A O 1
ATOM 664 N N . SER A 1 88 ? 8.158 6.653 -7.762 1.00 98.19 88 SER A N 1
ATOM 665 C CA . SER A 1 88 ? 7.380 6.667 -6.519 1.00 98.19 88 SER A CA 1
ATOM 666 C C . SER A 1 88 ? 8.002 7.617 -5.501 1.00 98.19 88 SER A C 1
ATOM 668 O O . SER A 1 88 ? 7.297 8.489 -4.998 1.00 98.19 88 SER A O 1
ATOM 670 N N . LYS A 1 89 ? 9.326 7.549 -5.287 1.00 97.94 89 LYS A N 1
ATOM 671 C CA . LYS A 1 89 ? 10.067 8.504 -4.438 1.00 97.94 89 LYS A CA 1
ATOM 672 C C . LYS A 1 89 ? 9.837 9.946 -4.889 1.00 97.94 89 LYS A C 1
ATOM 674 O O . LYS A 1 89 ? 9.502 10.808 -4.081 1.00 97.94 89 LYS A O 1
ATOM 679 N N . LYS A 1 90 ? 9.940 10.210 -6.196 1.00 97.94 90 LYS A N 1
ATOM 680 C CA . LYS A 1 90 ? 9.722 11.553 -6.755 1.00 97.94 90 LYS A CA 1
ATOM 681 C C . LYS A 1 90 ? 8.303 12.074 -6.506 1.00 97.94 90 LYS A C 1
ATOM 683 O O . LYS A 1 90 ? 8.137 13.245 -6.183 1.00 97.94 90 LYS A O 1
ATOM 688 N N . MET A 1 91 ? 7.288 11.235 -6.698 1.00 97.44 91 MET A N 1
ATOM 689 C CA . MET A 1 91 ? 5.884 11.653 -6.618 1.00 97.44 91 MET A CA 1
ATOM 690 C C . MET A 1 91 ? 5.366 11.728 -5.177 1.00 97.44 91 MET A C 1
ATOM 692 O O . MET A 1 91 ? 4.391 12.434 -4.921 1.00 97.44 91 MET A O 1
ATOM 696 N N . ARG A 1 92 ? 6.004 11.013 -4.244 1.00 97.38 92 ARG A N 1
ATOM 697 C CA . ARG A 1 92 ? 5.571 10.889 -2.844 1.00 97.38 92 ARG A CA 1
ATOM 698 C C . ARG A 1 92 ? 6.391 11.710 -1.853 1.00 97.38 92 ARG A C 1
ATOM 700 O O . ARG A 1 92 ? 5.903 11.963 -0.751 1.00 97.38 92 ARG A O 1
ATOM 707 N N . GLY A 1 93 ? 7.600 12.136 -2.223 1.00 96.50 93 GLY A N 1
ATOM 708 C CA . GLY A 1 93 ? 8.540 12.739 -1.279 1.00 96.50 93 GLY A CA 1
ATOM 709 C C . GLY A 1 93 ? 8.828 11.765 -0.137 1.00 96.50 93 GLY A C 1
ATOM 710 O O . GLY A 1 93 ? 9.171 10.613 -0.381 1.00 96.50 93 GLY A O 1
ATOM 711 N N . GLU A 1 94 ? 8.600 12.205 1.099 1.00 96.25 94 GLU A N 1
ATOM 712 C CA . GLU A 1 94 ? 8.821 11.401 2.311 1.00 96.25 94 GLU A CA 1
ATOM 713 C C . GLU A 1 94 ? 7.709 10.373 2.597 1.00 96.25 94 GLU A C 1
ATOM 715 O O . GLU A 1 94 ? 7.816 9.584 3.535 1.00 96.25 94 GLU A O 1
ATOM 720 N N . ARG A 1 95 ? 6.600 10.373 1.837 1.00 97.38 95 ARG A N 1
ATOM 721 C CA . ARG A 1 95 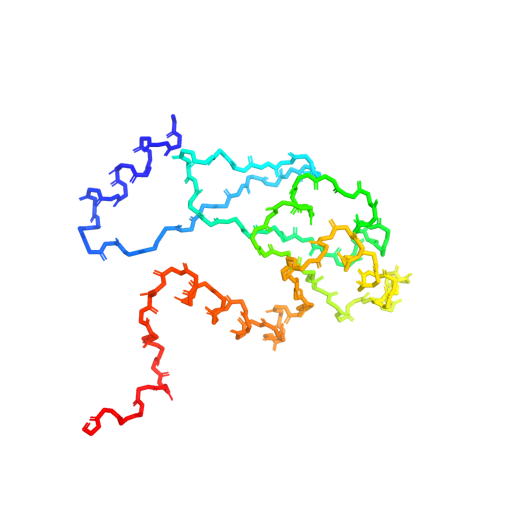? 5.486 9.447 2.102 1.00 97.38 95 ARG A CA 1
ATOM 722 C C . ARG A 1 95 ? 5.867 8.012 1.723 1.00 97.38 95 ARG A C 1
ATOM 724 O O . ARG A 1 95 ? 6.313 7.777 0.597 1.00 97.38 95 ARG A O 1
ATOM 731 N N . PRO A 1 96 ? 5.604 7.024 2.594 1.00 98.12 96 PRO A N 1
ATOM 732 C CA . PRO A 1 96 ? 6.107 5.673 2.402 1.00 98.12 96 PRO A CA 1
ATOM 733 C C . PRO A 1 96 ? 5.407 4.964 1.244 1.00 98.12 96 PRO A C 1
ATOM 735 O O . PRO A 1 96 ? 4.237 5.219 0.937 1.00 98.12 96 PRO A O 1
ATOM 738 N N . PHE A 1 97 ? 6.124 4.042 0.614 1.00 98.56 97 PHE A N 1
ATOM 739 C CA . PHE A 1 97 ? 5.572 3.053 -0.301 1.00 98.56 97 PHE A CA 1
ATOM 740 C C . PHE A 1 97 ? 6.290 1.719 -0.099 1.00 98.56 97 PHE A C 1
ATOM 742 O O . PHE A 1 97 ? 7.395 1.686 0.440 1.00 98.56 97 PHE A O 1
ATOM 749 N N . VAL A 1 98 ? 5.662 0.626 -0.523 1.00 98.56 98 VAL A N 1
ATOM 750 C CA . VAL A 1 98 ? 6.208 -0.724 -0.366 1.00 98.56 98 VAL A CA 1
ATOM 751 C C . VAL A 1 98 ? 5.981 -1.554 -1.623 1.00 98.56 98 VAL A C 1
ATOM 753 O O . VAL A 1 98 ? 4.895 -1.552 -2.205 1.00 98.56 98 VAL A O 1
ATOM 756 N N . PHE A 1 99 ? 7.023 -2.269 -2.038 1.00 98.69 99 PHE A N 1
ATOM 757 C CA . PHE A 1 99 ? 6.931 -3.313 -3.050 1.00 98.69 99 PHE A CA 1
ATOM 758 C C . PHE A 1 99 ? 6.473 -4.617 -2.412 1.00 98.69 99 PHE A C 1
ATOM 760 O O . PHE A 1 99 ? 6.994 -5.015 -1.371 1.00 98.69 99 PHE A O 1
ATOM 767 N N . THR A 1 100 ? 5.515 -5.288 -3.044 1.00 98.75 100 THR A N 1
ATOM 768 C CA . THR A 1 100 ? 4.929 -6.522 -2.519 1.00 98.75 100 THR A CA 1
ATOM 769 C C . THR A 1 100 ? 4.761 -7.587 -3.592 1.00 98.75 100 THR A C 1
ATOM 771 O O . THR A 1 100 ? 4.495 -7.303 -4.760 1.00 98.75 100 THR A O 1
ATOM 774 N N . ASN A 1 101 ? 4.876 -8.833 -3.155 1.00 98.19 101 ASN A N 1
ATOM 775 C CA . ASN A 1 101 ? 4.264 -9.981 -3.803 1.00 98.19 101 ASN A CA 1
ATOM 776 C C . ASN A 1 101 ? 3.367 -10.604 -2.735 1.00 98.19 101 ASN A C 1
ATOM 778 O O . ASN A 1 101 ? 3.833 -11.341 -1.867 1.00 98.19 101 ASN A O 1
ATOM 782 N N . LEU A 1 102 ? 2.082 -10.244 -2.766 1.00 97.12 102 LEU A N 1
ATOM 783 C CA . LEU A 1 102 ? 1.117 -10.710 -1.771 1.00 97.12 102 LEU A CA 1
ATOM 784 C C . LEU A 1 102 ? 0.752 -12.194 -1.926 1.00 97.12 102 LEU A C 1
ATOM 786 O O . LEU A 1 102 ? 0.181 -12.751 -0.995 1.00 97.12 102 LEU A O 1
ATOM 790 N N . TYR A 1 103 ? 1.092 -12.835 -3.051 1.00 96.62 103 TYR A N 1
ATOM 791 C CA . TYR A 1 103 ? 0.926 -14.280 -3.216 1.00 96.62 103 TYR A CA 1
ATOM 792 C C . TYR A 1 103 ? 1.934 -15.049 -2.347 1.00 96.62 103 TYR A C 1
ATOM 794 O O . TYR A 1 103 ? 1.543 -15.951 -1.613 1.00 96.62 103 TYR A O 1
ATOM 802 N N . ASP A 1 104 ? 3.199 -14.614 -2.339 1.00 96.88 104 ASP A N 1
ATOM 803 C CA . ASP A 1 104 ? 4.268 -15.210 -1.517 1.00 96.88 104 ASP A CA 1
ATOM 804 C C . ASP A 1 104 ? 4.466 -14.508 -0.156 1.00 96.88 104 ASP A C 1
ATOM 806 O O . ASP A 1 104 ? 5.376 -14.836 0.605 1.00 96.88 104 ASP A O 1
ATOM 810 N N . GLY A 1 105 ? 3.633 -13.513 0.167 1.00 96.06 105 GLY A N 1
ATOM 811 C CA . GLY A 1 105 ? 3.683 -12.763 1.429 1.00 96.06 105 GLY A CA 1
ATOM 812 C C . GLY A 1 105 ? 4.801 -11.715 1.535 1.00 96.06 105 GLY A C 1
ATOM 813 O O . GLY A 1 105 ? 4.984 -11.110 2.595 1.00 96.06 105 GLY A O 1
ATOM 814 N N . VAL A 1 106 ? 5.539 -11.440 0.457 1.00 98.19 106 VAL A N 1
ATOM 815 C CA . VAL A 1 106 ? 6.610 -10.431 0.442 1.00 98.19 106 VAL A CA 1
ATOM 816 C C . VAL A 1 106 ? 6.024 -9.036 0.672 1.00 98.19 106 VAL A C 1
ATOM 818 O O . VAL A 1 106 ? 5.132 -8.597 -0.055 1.00 98.19 106 VAL A O 1
ATOM 821 N N . GLY A 1 107 ? 6.549 -8.327 1.676 1.00 97.38 107 GLY A N 1
ATOM 822 C CA . GLY A 1 107 ? 6.122 -6.974 2.053 1.00 97.38 107 GLY A CA 1
ATOM 823 C C . GLY A 1 107 ? 4.825 -6.910 2.873 1.00 97.38 107 GLY A C 1
ATOM 824 O O . GLY A 1 107 ? 4.456 -5.828 3.330 1.00 97.38 107 GLY A O 1
ATOM 825 N N . LEU A 1 108 ? 4.160 -8.046 3.121 1.00 96.94 108 LEU A N 1
ATOM 826 C CA . LEU A 1 108 ? 2.930 -8.103 3.919 1.00 96.94 108 LEU A CA 1
ATOM 827 C C . LEU A 1 108 ? 3.162 -7.628 5.361 1.00 96.94 108 LEU A C 1
ATOM 829 O O . LEU A 1 108 ? 2.387 -6.825 5.876 1.00 96.94 108 LEU A O 1
ATOM 833 N N . GLU A 1 109 ? 4.259 -8.061 5.987 1.00 95.88 109 GLU A N 1
ATOM 834 C CA . GLU A 1 109 ? 4.631 -7.627 7.341 1.00 95.88 109 GLU A CA 1
ATOM 835 C C . GLU A 1 109 ? 4.788 -6.110 7.441 1.00 95.88 109 GLU A C 1
ATOM 837 O O . GLU A 1 109 ? 4.296 -5.501 8.385 1.00 95.88 109 GLU A O 1
ATOM 842 N N . THR A 1 110 ? 5.401 -5.480 6.438 1.00 97.25 110 THR A N 1
ATOM 843 C CA . THR A 1 110 ? 5.566 -4.023 6.391 1.00 97.25 110 THR A CA 1
ATOM 844 C C . THR A 1 110 ? 4.218 -3.304 6.354 1.00 97.25 110 THR A C 1
ATOM 846 O O . THR A 1 110 ? 4.049 -2.297 7.037 1.00 97.25 110 THR A O 1
ATOM 849 N N . ILE A 1 111 ? 3.244 -3.825 5.599 1.00 97.44 111 ILE A N 1
ATOM 850 C CA . ILE A 1 111 ? 1.887 -3.259 5.549 1.00 97.44 111 ILE A CA 1
ATOM 851 C C . ILE A 1 111 ? 1.198 -3.405 6.910 1.00 97.44 111 ILE A C 1
ATOM 853 O O . ILE A 1 111 ? 0.599 -2.447 7.397 1.00 97.44 111 ILE A O 1
ATOM 857 N N . ILE A 1 112 ? 1.297 -4.581 7.537 1.00 95.94 112 ILE A N 1
ATOM 858 C CA . ILE A 1 112 ? 0.678 -4.838 8.844 1.00 95.94 112 ILE A CA 1
ATOM 859 C C . ILE A 1 112 ? 1.277 -3.914 9.907 1.00 95.94 112 ILE A C 1
ATOM 861 O O . ILE A 1 112 ? 0.525 -3.211 10.582 1.00 95.94 112 ILE A O 1
ATOM 865 N N . SER A 1 113 ? 2.607 -3.853 10.019 1.00 95.94 113 SER A N 1
ATOM 866 C CA . SER A 1 113 ? 3.297 -2.954 10.950 1.00 95.94 113 SER A CA 1
ATOM 867 C C . SER A 1 113 ? 2.907 -1.496 10.722 1.00 95.94 113 SER A C 1
ATOM 869 O O . SER A 1 113 ? 2.565 -0.807 11.679 1.00 95.94 113 SER A O 1
ATOM 871 N N . PHE A 1 114 ? 2.846 -1.048 9.464 1.00 96.88 114 PHE A N 1
ATOM 872 C CA . PHE A 1 114 ? 2.415 0.309 9.137 1.00 96.88 114 PHE A CA 1
ATOM 873 C C . PHE A 1 114 ? 1.005 0.622 9.662 1.00 96.88 114 PHE A C 1
ATOM 875 O O . PHE A 1 114 ? 0.790 1.679 10.256 1.00 96.88 114 PHE A O 1
ATOM 882 N N . ILE A 1 115 ? 0.038 -0.282 9.462 1.00 95.75 115 ILE A N 1
ATOM 883 C CA . ILE A 1 115 ? -1.341 -0.088 9.939 1.00 95.75 115 ILE A CA 1
ATOM 884 C C . ILE A 1 115 ? -1.374 -0.034 11.469 1.00 95.75 115 ILE A C 1
ATOM 886 O O . ILE A 1 115 ? -1.991 0.876 12.028 1.00 95.75 115 ILE A O 1
ATOM 890 N N . LEU A 1 116 ? -0.707 -0.982 12.136 1.00 94.50 116 LEU A N 1
ATOM 891 C CA . LEU A 1 116 ? -0.682 -1.069 13.596 1.00 94.50 116 LEU A CA 1
ATOM 892 C C . LEU A 1 116 ? -0.060 0.185 14.222 1.00 94.50 116 LEU A C 1
ATOM 894 O O . LEU A 1 116 ? -0.670 0.794 15.097 1.00 94.50 116 LEU A O 1
ATOM 898 N N . GLU A 1 117 ? 1.096 0.627 13.724 1.00 93.88 117 GLU A N 1
ATOM 899 C CA . GLU A 1 117 ? 1.784 1.827 14.211 1.00 93.88 117 GLU A CA 1
ATOM 900 C C . GLU A 1 117 ? 0.953 3.091 13.979 1.00 93.88 117 GLU A C 1
ATOM 902 O O . GLU A 1 117 ? 0.752 3.895 14.891 1.00 93.88 117 GLU A O 1
ATOM 907 N N . ARG A 1 118 ? 0.416 3.267 12.765 1.00 93.31 118 ARG A N 1
ATOM 908 C CA . ARG A 1 118 ? -0.295 4.497 12.396 1.00 93.31 118 ARG A CA 1
ATOM 909 C C . ARG A 1 118 ? -1.642 4.645 13.105 1.00 93.31 118 ARG A C 1
ATOM 911 O O . ARG A 1 118 ? -2.120 5.771 13.246 1.00 93.31 118 ARG A O 1
ATOM 918 N N . ARG A 1 119 ? -2.242 3.533 13.541 1.00 91.88 119 ARG A N 1
ATOM 919 C CA . ARG A 1 119 ? -3.502 3.494 14.300 1.00 91.88 119 ARG A CA 1
ATOM 920 C C . ARG A 1 119 ? -3.322 3.210 15.786 1.00 91.88 119 ARG A C 1
ATOM 922 O O . ARG A 1 119 ? -4.321 3.163 16.493 1.00 91.88 119 ARG A O 1
ATOM 929 N N . MET A 1 120 ? -2.082 3.055 16.255 1.00 89.25 120 MET A N 1
ATOM 930 C CA . MET A 1 120 ? -1.764 2.704 17.643 1.00 89.25 120 MET A CA 1
ATOM 931 C C . MET A 1 120 ? -2.499 1.434 18.112 1.00 89.25 120 MET A C 1
ATOM 933 O O . MET A 1 120 ? -2.909 1.329 19.267 1.00 8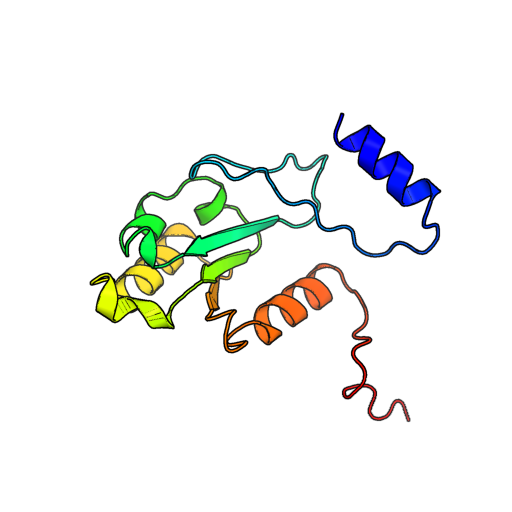9.25 120 MET A O 1
ATOM 937 N N . LEU A 1 121 ? -2.687 0.475 17.200 1.00 89.69 121 LEU A N 1
ATOM 938 C CA . LEU A 1 121 ? -3.352 -0.793 17.485 1.00 89.69 121 LEU A CA 1
ATOM 939 C C . LEU A 1 121 ? -2.335 -1.804 18.032 1.00 89.69 121 LEU A C 1
ATOM 941 O O . LEU A 1 121 ? -1.215 -1.882 17.519 1.00 89.69 121 LEU A O 1
ATOM 945 N N . PRO A 1 122 ? -2.701 -2.615 19.037 1.00 88.69 122 PRO A N 1
ATOM 946 C CA . PRO A 1 122 ? -1.799 -3.621 19.578 1.00 88.69 122 PRO A CA 1
ATOM 947 C C . PRO A 1 122 ? -1.646 -4.810 18.617 1.00 88.69 122 PRO A C 1
ATOM 949 O O . PRO A 1 122 ? -2.588 -5.231 17.940 1.00 88.69 122 PRO A O 1
ATOM 952 N N . GLU A 1 123 ? -0.453 -5.401 18.589 1.00 88.44 123 GLU A N 1
ATOM 953 C CA . GLU A 1 123 ? -0.186 -6.612 17.816 1.00 88.44 123 GLU A CA 1
ATOM 954 C C . GLU A 1 123 ? -0.770 -7.848 18.528 1.00 88.44 123 GLU A C 1
ATOM 956 O O . GLU A 1 123 ? -0.376 -8.181 19.641 1.00 88.44 123 GLU A O 1
ATOM 961 N N . ARG A 1 124 ? -1.721 -8.542 17.881 1.00 86.50 124 ARG A N 1
ATOM 962 C CA . ARG A 1 124 ? -2.440 -9.704 18.458 1.00 86.50 124 ARG A CA 1
ATOM 963 C C . ARG A 1 124 ? -2.235 -11.018 17.702 1.00 86.50 124 ARG A C 1
ATOM 965 O O . ARG A 1 124 ? -2.968 -11.980 17.920 1.00 86.50 124 ARG A O 1
ATOM 972 N N . ARG A 1 125 ? -1.278 -11.071 16.773 1.00 83.62 125 ARG A N 1
ATOM 973 C CA . ARG A 1 125 ? -1.052 -12.271 15.958 1.00 83.62 125 ARG A CA 1
ATOM 974 C C . ARG A 1 125 ? -0.495 -13.411 16.825 1.00 83.62 125 ARG A C 1
ATOM 976 O O . ARG A 1 125 ? 0.510 -13.204 17.515 1.00 83.62 125 ARG A O 1
ATOM 983 N N . PRO A 1 126 ? -1.110 -14.609 16.800 1.00 66.44 126 PRO A N 1
ATOM 984 C CA . PRO A 1 126 ? -0.602 -15.751 17.549 1.00 66.44 126 PRO A CA 1
ATOM 985 C C . PRO A 1 126 ? 0.781 -16.131 17.001 1.00 66.44 126 PRO A C 1
ATOM 987 O O . PRO A 1 126 ? 0.921 -16.420 15.817 1.00 66.44 126 PRO A O 1
ATOM 990 N N . GLY A 1 127 ? 1.809 -16.061 17.854 1.00 63.91 127 GLY A N 1
ATOM 991 C CA . GLY A 1 127 ? 3.215 -16.311 17.492 1.00 63.91 127 GLY A CA 1
ATOM 992 C C . GLY A 1 127 ? 4.190 -15.160 17.779 1.00 63.91 127 GLY A C 1
ATOM 993 O O . GLY A 1 127 ? 5.392 -15.395 17.807 1.00 63.91 127 GLY A O 1
ATOM 994 N N . LYS A 1 128 ? 3.694 -13.942 18.050 1.00 52.97 128 LYS A N 1
ATOM 995 C CA . LYS A 1 128 ? 4.499 -12.798 18.541 1.00 52.97 128 LYS A CA 1
ATOM 996 C C . LYS A 1 128 ? 4.148 -12.347 19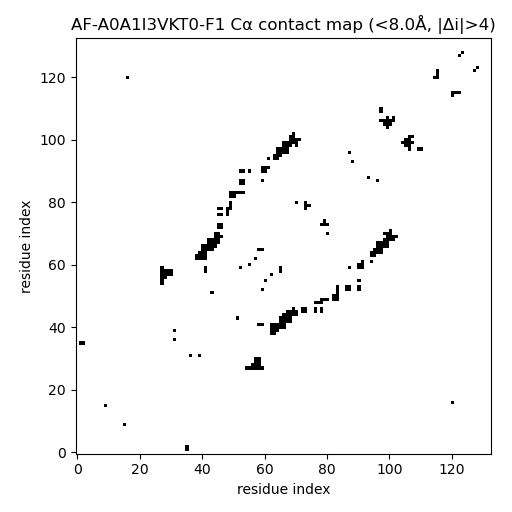.959 1.00 52.97 128 LYS A C 1
ATOM 998 O O . LYS A 1 128 ? 4.783 -11.441 20.487 1.00 52.97 128 LYS A O 1
ATOM 1003 N N . VAL A 1 129 ? 3.173 -12.999 20.591 1.00 48.06 129 VAL A N 1
ATOM 1004 C CA . VAL A 1 129 ? 2.945 -12.884 22.036 1.00 48.06 129 VAL A CA 1
ATOM 1005 C C . VAL A 1 129 ? 4.067 -13.655 22.740 1.00 48.06 129 VAL A C 1
ATOM 1007 O O . VAL A 1 129 ? 3.875 -14.773 23.204 1.00 48.06 129 VAL A O 1
ATOM 1010 N N . ALA A 1 130 ? 5.272 -13.090 22.726 1.00 45.19 130 ALA A N 1
ATOM 1011 C CA . ALA A 1 130 ? 6.389 -13.511 23.551 1.00 45.19 130 ALA A CA 1
ATOM 1012 C C . ALA A 1 130 ? 6.676 -12.384 24.551 1.00 45.19 130 ALA A C 1
ATOM 1014 O O . ALA A 1 130 ? 7.100 -11.298 24.171 1.00 45.19 130 ALA A O 1
ATOM 1015 N N . GLU A 1 131 ? 6.388 -12.698 25.815 1.00 47.12 131 GLU A N 1
ATOM 1016 C CA . GLU A 1 131 ? 6.950 -12.104 27.032 1.00 47.12 131 GLU A CA 1
ATOM 1017 C C . GLU A 1 131 ? 6.678 -10.614 27.287 1.00 47.12 131 GLU A C 1
ATOM 1019 O O . GLU A 1 131 ? 7.554 -9.758 27.205 1.00 47.12 131 GLU A O 1
ATOM 1024 N N . SER A 1 132 ? 5.470 -10.323 27.773 1.00 38.69 132 SER A N 1
ATOM 1025 C CA . SER A 1 132 ? 5.352 -9.364 28.874 1.00 38.69 132 SER A CA 1
ATOM 1026 C C . SER A 1 132 ? 5.761 -10.077 30.170 1.00 38.69 132 SER A C 1
ATOM 1028 O O . SER A 1 132 ? 4.962 -10.832 30.733 1.00 38.69 132 SER A O 1
ATOM 1030 N N . ALA A 1 133 ? 7.017 -9.891 30.579 1.00 39.50 133 ALA A N 1
ATOM 1031 C CA . ALA A 1 133 ? 7.437 -10.043 31.972 1.00 39.50 133 ALA A CA 1
ATOM 1032 C C . ALA A 1 133 ? 6.996 -8.820 32.789 1.00 39.50 133 ALA A C 1
ATOM 1034 O O . ALA A 1 133 ? 6.974 -7.708 32.209 1.00 39.50 133 ALA A O 1
#